Protein AF-A0A4D4L281-F1 (afdb_monomer)

Radius of gyration: 21.59 Å; Cα contacts (8 Å, |Δi|>4): 21; chains: 1; bounding box: 41×40×64 Å

Mean predicted aligned error: 13.04 Å

Sequence (121 aa):
MRQRRSLQAAFTGDGPAHGGLRTLWEGFAVGVANPKTIVFFAAVLPQFVDRERGHVVLQMLLLGLVFNAIAVVSDSVWGLAAATARTWFARSPRRLATVGGVGGLSMIGLGVTVAATGRAD

Foldseek 3Di:
DVVVVVVVCVVVVVDPCDPVVVVVVVVVVVCVPDVVNVVVLVVPLVVVADVVVPPSVVSSVVVVVVVVVVVVVVVVVVVVVVVVVVVVCVVDPVSVVVVVVVVVVVVVVVVVVCVVVVVPD

Solvent-accessible surface area (backbone atoms only — not comparable to full-atom values): 6966 Å² total; per-residue (Å²): 118,73,68,60,52,54,55,51,36,68,74,71,64,74,58,84,81,62,56,67,69,56,53,51,47,52,52,48,52,53,53,68,68,30,66,68,55,50,51,51,48,66,67,52,44,64,77,78,49,63,72,89,74,76,50,50,68,60,50,44,53,51,52,52,48,52,51,49,52,52,48,54,52,51,52,48,53,50,50,50,50,50,51,52,49,48,59,59,32,70,75,36,73,68,56,44,51,51,53,51,48,52,54,50,49,50,51,50,51,51,51,51,49,49,58,57,63,70,61,73,117

InterPro domains:
  IPR001123 Amino acid exporter protein, LeuE-type [PF01810] (23-116)
  IPR001123 Amino acid exporter protein, LeuE-type [PTHR30086] (18-119)

Organism: Streptomyces violaceusniger (NCBI:txid68280)

pLDDT: mean 76.18, std 11.91, range [41.94, 92.31]

Secondary structure (DSSP, 8-state):
-HHHHHHHHHHHT-S----HHHHHHHHHHHHHT-HHHHHHHHHHGGGG--GGGS-HHHHHHHHHHHHHHHHHHHHHHHHHHHHHHHHHHHT-HHHHHHHHHHHHHHHHHHHHHHHHHTT--

Structure (mmCIF, N/CA/C/O backbone):
data_AF-A0A4D4L281-F1
#
_entry.id   AF-A0A4D4L281-F1
#
loop_
_atom_site.group_PDB
_atom_site.id
_atom_site.type_symbol
_atom_site.label_atom_id
_atom_site.label_alt_id
_atom_site.label_comp_id
_atom_site.label_asym_id
_atom_site.label_entity_id
_atom_site.label_seq_id
_atom_site.pdbx_PDB_ins_code
_atom_site.Cartn_x
_atom_site.Cartn_y
_atom_site.Cartn_z
_atom_site.occupancy
_atom_site.B_iso_or_equiv
_atom_site.auth_seq_id
_atom_site.auth_comp_id
_atom_site.auth_asym_id
_atom_site.auth_atom_id
_atom_site.pdbx_PDB_model_num
ATOM 1 N N . MET A 1 1 ? -1.028 -17.362 -34.360 1.00 53.44 1 MET A N 1
ATOM 2 C CA . MET A 1 1 ? -1.020 -15.874 -34.309 1.00 53.44 1 MET A CA 1
ATOM 3 C C . MET A 1 1 ? -2.026 -15.257 -33.322 1.00 53.44 1 MET A C 1
ATOM 5 O O . MET A 1 1 ? -1.737 -14.191 -32.795 1.00 53.44 1 MET A O 1
ATOM 9 N N . ARG A 1 2 ? -3.158 -15.906 -32.998 1.00 58.41 2 ARG A N 1
ATOM 10 C CA . ARG A 1 2 ? -4.189 -15.389 -32.065 1.00 58.41 2 ARG A CA 1
ATOM 11 C C . ARG A 1 2 ? -3.700 -15.189 -30.613 1.00 58.41 2 ARG A C 1
ATOM 13 O O . ARG A 1 2 ? -4.086 -14.227 -29.965 1.00 58.41 2 ARG A O 1
ATOM 20 N N . GLN A 1 3 ? -2.769 -16.028 -30.159 1.00 57.03 3 GLN A N 1
ATOM 21 C CA . GLN A 1 3 ? -2.216 -16.013 -28.795 1.00 57.03 3 GLN A CA 1
ATOM 22 C C . GLN A 1 3 ? -1.186 -14.895 -28.538 1.00 57.03 3 GLN A C 1
ATOM 24 O O . GLN A 1 3 ? -0.989 -14.467 -27.406 1.00 57.03 3 GLN A O 1
ATOM 29 N N . ARG A 1 4 ? -0.551 -14.361 -29.594 1.00 57.47 4 ARG A N 1
ATOM 30 C CA . ARG A 1 4 ? 0.328 -13.183 -29.470 1.00 57.47 4 ARG A CA 1
ATOM 31 C C . ARG A 1 4 ? -0.474 -11.898 -29.251 1.00 57.47 4 ARG A C 1
ATOM 33 O O . ARG A 1 4 ? -0.045 -11.054 -28.476 1.00 57.47 4 ARG A O 1
ATOM 40 N N . ARG A 1 5 ? -1.664 -11.791 -29.861 1.00 56.25 5 ARG A N 1
ATOM 41 C CA . ARG A 1 5 ? -2.587 -10.669 -29.623 1.00 56.25 5 ARG A CA 1
ATOM 42 C C . ARG A 1 5 ? -3.198 -10.696 -28.225 1.00 56.25 5 ARG A C 1
ATOM 44 O O . ARG A 1 5 ? -3.347 -9.634 -27.646 1.00 56.25 5 ARG A O 1
ATOM 51 N N . SER A 1 6 ? -3.517 -11.869 -27.668 1.00 57.84 6 SER A N 1
ATOM 52 C CA . SER A 1 6 ? -4.059 -11.956 -26.301 1.00 57.84 6 SER A CA 1
ATOM 53 C C . SER A 1 6 ? -3.029 -11.568 -25.240 1.00 57.84 6 SER A C 1
ATOM 55 O O . SER A 1 6 ? -3.379 -10.910 -24.268 1.00 57.84 6 SER A O 1
ATOM 57 N N . LEU A 1 7 ? -1.753 -11.915 -25.451 1.00 57.59 7 LEU A N 1
ATOM 58 C CA . LEU A 1 7 ? -0.661 -11.441 -24.599 1.00 57.59 7 LEU A CA 1
ATOM 59 C C . LEU A 1 7 ? -0.451 -9.930 -24.756 1.00 57.59 7 LEU A C 1
ATOM 61 O O . LEU A 1 7 ? -0.370 -9.236 -23.754 1.00 57.59 7 LEU A O 1
ATOM 65 N N . GLN A 1 8 ? -0.440 -9.400 -25.985 1.00 58.88 8 GLN A N 1
ATOM 66 C CA . GLN A 1 8 ? -0.354 -7.950 -26.211 1.00 58.88 8 GLN A CA 1
ATOM 67 C C . GLN A 1 8 ? -1.530 -7.177 -25.591 1.00 58.88 8 GLN A C 1
ATOM 69 O O . GLN A 1 8 ? -1.288 -6.145 -24.981 1.00 58.88 8 GLN A O 1
ATOM 74 N N . ALA A 1 9 ? -2.760 -7.695 -25.665 1.00 57.09 9 ALA A N 1
ATOM 75 C CA . ALA A 1 9 ? -3.945 -7.084 -25.054 1.00 57.09 9 ALA A CA 1
ATOM 76 C C . ALA A 1 9 ? -3.868 -7.036 -23.515 1.00 57.09 9 ALA A C 1
ATOM 78 O O . ALA A 1 9 ? -4.285 -6.059 -22.899 1.00 57.09 9 ALA A O 1
ATOM 79 N N . ALA A 1 10 ? -3.275 -8.060 -22.890 1.00 58.22 10 ALA A N 1
ATOM 80 C CA . ALA A 1 10 ? -3.013 -8.062 -21.450 1.00 58.22 10 ALA A CA 1
ATOM 81 C C . ALA A 1 10 ? -1.972 -7.000 -21.040 1.00 58.22 10 ALA A C 1
ATOM 83 O O . ALA A 1 10 ? -2.045 -6.465 -19.938 1.00 58.22 10 ALA A O 1
ATOM 84 N N . PHE A 1 11 ? -1.031 -6.663 -21.931 1.00 56.72 11 PHE A N 1
ATOM 85 C CA . PHE A 1 11 ? -0.045 -5.598 -21.710 1.00 56.72 11 PHE A CA 1
ATOM 86 C C . PHE A 1 11 ? -0.571 -4.190 -22.032 1.00 56.72 11 PHE A C 1
ATOM 88 O O . PHE A 1 11 ? -0.046 -3.226 -21.478 1.00 56.72 11 PHE A O 1
ATOM 95 N N . THR A 1 12 ? -1.578 -4.047 -22.902 1.00 56.81 12 THR A N 1
ATOM 96 C CA . THR A 1 12 ? -2.170 -2.741 -23.258 1.00 56.81 12 THR A CA 1
ATOM 97 C C . THR A 1 12 ? -3.317 -2.309 -22.344 1.00 56.81 12 THR A C 1
ATOM 99 O O . THR A 1 12 ? -3.769 -1.176 -22.456 1.00 56.81 12 THR A O 1
ATOM 102 N N . GLY A 1 13 ? -3.752 -3.155 -21.403 1.00 56.06 13 GLY A N 1
ATOM 103 C CA . GLY A 1 13 ? -4.799 -2.808 -20.435 1.00 56.06 13 GLY A CA 1
ATOM 104 C C . GLY A 1 13 ? -6.228 -2.856 -20.991 1.00 56.06 13 GLY A C 1
ATOM 105 O O . GLY A 1 13 ? -7.151 -2.457 -20.289 1.00 56.06 13 GLY A O 1
ATOM 106 N N . ASP A 1 14 ? -6.433 -3.399 -22.197 1.00 48.50 14 ASP A N 1
ATOM 107 C CA . ASP A 1 14 ? -7.744 -3.545 -22.863 1.00 48.50 14 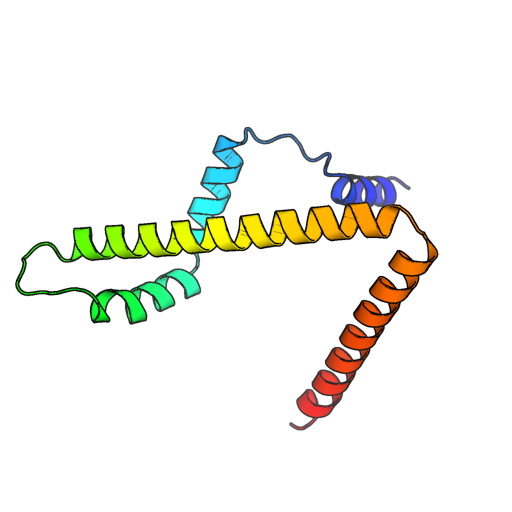ASP A CA 1
ATOM 108 C C . ASP A 1 14 ? -8.574 -4.730 -22.312 1.00 48.50 14 ASP A C 1
ATOM 110 O O . ASP A 1 14 ? -9.236 -5.470 -23.044 1.00 48.50 14 ASP A O 1
ATOM 114 N N . GLY A 1 15 ? -8.528 -4.960 -20.998 1.00 58.91 15 GLY A N 1
ATOM 115 C CA . GLY A 1 15 ? -9.474 -5.860 -20.338 1.00 58.91 15 GLY A CA 1
ATOM 116 C C . GLY A 1 15 ? -10.869 -5.224 -20.301 1.00 58.91 15 GLY A C 1
ATOM 117 O O . GLY A 1 15 ? -10.962 -3.996 -20.288 1.00 58.91 15 GLY A O 1
ATOM 118 N N . PRO A 1 16 ? -11.969 -6.005 -20.262 1.00 51.31 16 PRO A N 1
ATOM 119 C CA . PRO A 1 16 ? -13.300 -5.434 -20.077 1.00 51.31 16 PRO A CA 1
ATOM 120 C C . PRO A 1 16 ? -13.267 -4.510 -18.860 1.00 51.31 16 PRO A C 1
ATOM 122 O O . PRO A 1 16 ? -12.853 -4.932 -17.775 1.00 51.31 16 PRO A O 1
ATOM 125 N N . ALA A 1 17 ? -13.641 -3.245 -19.067 1.00 58.06 17 ALA A N 1
ATOM 126 C CA . ALA A 1 17 ? -13.698 -2.233 -18.026 1.00 58.06 17 ALA A CA 1
ATOM 127 C C . ALA A 1 17 ? -14.766 -2.655 -17.013 1.00 58.06 17 ALA A C 1
ATOM 129 O O . ALA A 1 17 ? -15.946 -2.329 -17.131 1.00 58.06 17 ALA A O 1
ATOM 130 N N . HIS A 1 18 ? -14.358 -3.457 -16.035 1.00 59.00 18 HIS A N 1
ATOM 131 C CA . HIS A 1 18 ? -15.151 -3.704 -14.851 1.00 59.00 18 HIS A CA 1
ATOM 132 C C . HIS A 1 18 ? -15.387 -2.330 -14.223 1.00 59.00 18 HIS A C 1
ATOM 134 O O . HIS A 1 18 ? -14.442 -1.555 -14.069 1.00 59.00 18 HIS A O 1
ATOM 140 N N . GLY A 1 19 ? -16.647 -1.983 -13.940 1.00 75.50 19 GLY A N 1
ATOM 141 C CA . GLY A 1 19 ? -16.959 -0.684 -13.343 1.00 75.50 19 GLY A CA 1
ATOM 142 C C . GLY A 1 19 ? -16.070 -0.469 -12.120 1.00 75.50 19 GLY A C 1
ATOM 143 O O . GLY A 1 19 ? -15.936 -1.391 -11.320 1.00 75.50 19 GLY A O 1
ATOM 144 N N . GLY A 1 20 ? -15.438 0.702 -11.986 1.00 78.56 20 GLY A N 1
ATOM 145 C CA . GLY A 1 20 ? -14.370 0.922 -10.995 1.00 78.56 20 GLY A CA 1
ATOM 146 C C . GLY A 1 20 ? -14.741 0.505 -9.565 1.00 78.56 20 GLY A C 1
ATOM 147 O O . GLY A 1 20 ? -13.901 -0.002 -8.832 1.00 78.56 20 GLY A O 1
ATOM 148 N N . LEU A 1 21 ? -16.025 0.601 -9.202 1.00 82.50 21 LEU A N 1
ATOM 149 C CA . LEU A 1 21 ? -16.582 0.089 -7.944 1.00 82.50 21 LEU A CA 1
ATOM 150 C C . LEU A 1 21 ? -16.417 -1.426 -7.752 1.00 82.50 21 LEU A C 1
ATOM 152 O O . LEU A 1 21 ? -16.121 -1.868 -6.646 1.00 82.50 21 LEU A O 1
ATOM 156 N N . ARG A 1 22 ? -16.598 -2.226 -8.805 1.00 83.38 22 ARG A N 1
ATOM 157 C CA . ARG A 1 22 ? -16.423 -3.682 -8.760 1.00 83.38 22 ARG A CA 1
ATOM 158 C C . ARG A 1 22 ? -14.958 -4.051 -8.556 1.00 83.38 22 ARG A C 1
ATOM 160 O O . ARG A 1 22 ? -14.672 -4.896 -7.720 1.00 83.38 22 ARG A O 1
ATOM 167 N N . THR A 1 23 ? -14.041 -3.387 -9.255 1.00 83.75 23 THR A N 1
ATOM 168 C CA . THR A 1 23 ? -12.598 -3.604 -9.073 1.00 83.75 23 THR A CA 1
ATOM 169 C C . TH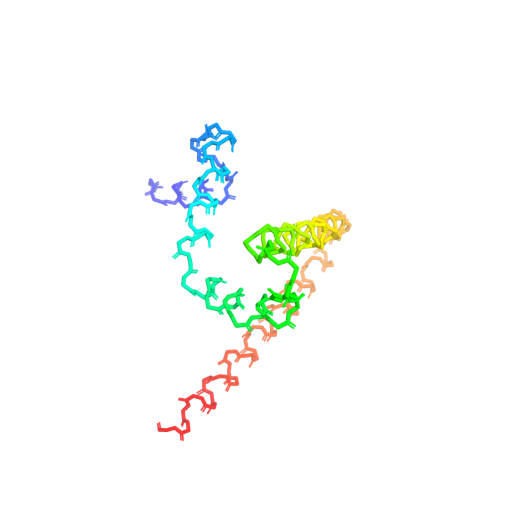R A 1 23 ? -12.140 -3.201 -7.670 1.00 83.75 23 THR A C 1
ATOM 171 O O . THR A 1 23 ? -11.357 -3.920 -7.054 1.00 83.75 23 THR A O 1
ATOM 174 N N . LEU A 1 24 ? -12.670 -2.099 -7.126 1.00 82.69 24 LEU A N 1
ATOM 175 C CA . LEU A 1 24 ? -12.424 -1.701 -5.737 1.00 82.69 24 LEU A CA 1
ATOM 176 C C . LEU A 1 24 ? -12.936 -2.750 -4.744 1.00 82.69 24 LEU A C 1
ATOM 178 O O . LEU A 1 24 ? -12.219 -3.101 -3.812 1.00 82.69 24 LEU A O 1
ATOM 182 N N . TRP A 1 25 ? -14.143 -3.280 -4.955 1.00 86.62 25 TRP A N 1
ATOM 183 C CA . TRP A 1 25 ? -14.708 -4.330 -4.106 1.00 86.62 25 TRP A CA 1
ATOM 184 C C . TRP A 1 25 ? -13.939 -5.645 -4.184 1.00 86.62 25 TRP A C 1
ATOM 186 O O . TRP A 1 25 ? -13.692 -6.256 -3.150 1.00 86.62 25 TRP A O 1
ATOM 196 N N . GLU A 1 26 ? -13.537 -6.074 -5.379 1.00 84.25 26 GLU A N 1
ATOM 197 C CA . GLU A 1 26 ? -12.711 -7.270 -5.563 1.00 84.25 26 GLU A CA 1
ATOM 198 C C . GLU A 1 26 ? -11.357 -7.100 -4.857 1.00 84.25 26 GLU A C 1
ATOM 200 O O . GLU A 1 26 ? -10.945 -7.978 -4.100 1.00 84.25 26 GLU A O 1
ATOM 205 N N . GLY A 1 27 ? -10.704 -5.941 -5.007 1.00 81.75 27 GLY A N 1
ATOM 206 C CA . GLY A 1 27 ? -9.464 -5.623 -4.296 1.00 81.75 27 GLY A CA 1
ATOM 207 C C . GLY A 1 27 ? -9.635 -5.583 -2.775 1.00 81.75 27 GLY A C 1
ATOM 208 O O . GLY A 1 27 ? -8.823 -6.155 -2.048 1.00 81.75 27 GLY A O 1
ATOM 209 N N . PHE A 1 28 ? -10.717 -4.972 -2.285 1.00 83.19 28 PHE A N 1
ATOM 210 C CA . PHE A 1 28 ? -11.050 -4.950 -0.862 1.00 83.19 28 PHE A CA 1
ATOM 211 C C . PHE A 1 28 ? -11.297 -6.360 -0.318 1.00 83.19 28 PHE A C 1
ATOM 213 O O . PHE A 1 28 ? -10.720 -6.733 0.701 1.00 83.19 28 PHE A O 1
ATOM 220 N N . ALA A 1 29 ? -12.098 -7.168 -1.016 1.00 84.06 29 ALA A N 1
ATOM 221 C CA . ALA A 1 29 ? -12.405 -8.537 -0.620 1.00 84.06 29 ALA A CA 1
ATOM 222 C C . ALA A 1 29 ? -11.143 -9.407 -0.572 1.00 84.06 29 ALA A C 1
ATOM 224 O O . ALA A 1 29 ? -10.933 -10.122 0.404 1.00 84.06 29 ALA A O 1
ATOM 225 N N . VAL A 1 30 ? -10.265 -9.303 -1.576 1.00 84.69 30 VAL A N 1
ATOM 226 C CA . VAL A 1 30 ? -8.976 -10.013 -1.597 1.00 84.69 30 VAL A CA 1
ATOM 227 C C . VAL A 1 30 ? -8.053 -9.525 -0.477 1.00 84.69 30 VAL A C 1
ATOM 229 O O . VAL A 1 30 ? -7.386 -10.335 0.163 1.00 84.69 30 VAL A O 1
ATOM 232 N N . GLY A 1 31 ? -8.025 -8.217 -0.209 1.00 80.88 31 GLY A N 1
ATOM 233 C CA . GLY A 1 31 ? -7.223 -7.624 0.859 1.00 80.88 31 GLY A CA 1
ATOM 234 C C . GLY A 1 31 ? -7.661 -8.071 2.255 1.00 80.88 31 GLY A C 1
ATOM 235 O O . GLY A 1 31 ? -6.816 -8.454 3.063 1.00 80.88 31 GLY A O 1
ATOM 236 N N . VAL A 1 32 ? -8.972 -8.079 2.518 1.00 78.88 32 VAL A N 1
ATOM 237 C CA . VAL A 1 32 ? -9.559 -8.565 3.778 1.00 78.88 32 VAL A CA 1
ATOM 238 C C . VAL A 1 32 ? -9.389 -10.074 3.919 1.00 78.88 32 VAL A C 1
ATOM 240 O O . VAL A 1 32 ? -9.078 -10.545 5.006 1.00 78.88 32 VAL A O 1
ATOM 243 N N . ALA A 1 33 ? -9.529 -10.835 2.832 1.00 82.94 33 ALA A N 1
ATOM 244 C CA . ALA A 1 33 ? -9.323 -12.281 2.836 1.00 82.94 33 ALA A CA 1
ATOM 245 C C . ALA A 1 33 ? -7.842 -12.690 2.927 1.00 82.94 33 ALA A C 1
ATOM 247 O O . ALA A 1 33 ? -7.546 -13.879 3.048 1.00 82.94 33 ALA A O 1
ATOM 248 N N . ASN A 1 34 ? -6.898 -11.745 2.864 1.00 84.00 34 ASN A N 1
ATOM 249 C CA . ASN A 1 34 ? -5.477 -12.053 2.920 1.00 84.00 34 ASN A CA 1
ATOM 250 C C . ASN A 1 34 ? -5.057 -12.402 4.363 1.00 84.00 34 ASN A C 1
ATOM 252 O O . ASN A 1 34 ? -4.998 -11.515 5.222 1.00 84.00 34 ASN A O 1
ATOM 256 N N . PRO A 1 35 ? -4.681 -13.664 4.647 1.00 81.88 35 PRO A N 1
ATOM 257 C CA . PRO A 1 35 ? -4.356 -14.095 6.003 1.00 81.88 35 PRO A CA 1
ATOM 258 C C . PRO A 1 35 ? -3.135 -13.365 6.570 1.00 81.88 35 PRO A C 1
ATOM 260 O O . PRO A 1 35 ? -3.063 -13.148 7.775 1.00 81.88 35 PRO A O 1
ATOM 263 N N . LYS A 1 36 ? -2.196 -12.916 5.726 1.00 82.38 36 LYS A N 1
ATOM 264 C CA . LYS A 1 36 ? -1.039 -12.130 6.176 1.00 82.38 36 LYS A CA 1
ATOM 265 C C . LYS A 1 36 ? -1.474 -10.774 6.720 1.00 82.38 36 LYS A C 1
ATOM 267 O O . LYS A 1 36 ? -0.998 -10.365 7.775 1.00 82.38 36 LYS A O 1
ATOM 272 N N . THR A 1 37 ? -2.385 -10.105 6.018 1.00 79.12 37 THR A N 1
ATOM 273 C CA . THR A 1 37 ? -2.946 -8.819 6.441 1.00 79.12 37 THR A CA 1
ATOM 274 C C . THR A 1 37 ? -3.674 -8.967 7.773 1.00 79.12 37 THR A C 1
ATOM 276 O O . THR A 1 37 ? -3.433 -8.187 8.693 1.00 79.12 37 THR A O 1
ATOM 279 N N . ILE A 1 38 ? -4.499 -10.012 7.907 1.00 82.75 38 ILE A N 1
ATOM 280 C CA . ILE A 1 38 ? -5.212 -10.318 9.153 1.00 82.75 38 ILE A CA 1
ATOM 281 C C . ILE A 1 38 ? -4.222 -10.544 10.299 1.00 82.75 38 ILE A C 1
ATOM 283 O O . ILE A 1 38 ? -4.354 -9.913 11.343 1.00 82.75 38 ILE A O 1
ATOM 287 N N . VAL A 1 39 ? -3.219 -11.407 10.109 1.00 85.88 39 VAL A N 1
ATOM 288 C CA . VAL A 1 39 ? -2.227 -11.730 11.147 1.00 85.88 39 VAL A CA 1
ATOM 289 C C . VAL A 1 39 ? -1.422 -10.495 11.552 1.00 85.88 39 VAL A C 1
ATOM 291 O O . VAL A 1 39 ? -1.209 -10.277 12.741 1.00 85.88 39 VAL A O 1
ATOM 294 N N . PHE A 1 40 ? -1.021 -9.655 10.594 1.00 85.00 40 PHE A N 1
ATOM 295 C CA . PHE A 1 40 ? -0.317 -8.406 10.879 1.00 85.00 40 PHE A CA 1
ATOM 296 C C . PHE A 1 40 ? -1.159 -7.471 11.753 1.00 85.00 40 PHE A C 1
ATOM 298 O O . PHE A 1 40 ? -0.712 -7.055 12.820 1.00 85.00 40 PHE A O 1
ATOM 305 N N . PHE A 1 41 ? -2.401 -7.185 11.355 1.00 82.62 41 PHE A N 1
ATOM 306 C CA . PHE A 1 41 ? -3.273 -6.316 12.145 1.00 82.62 41 PHE A CA 1
ATOM 307 C C . PHE A 1 41 ? -3.632 -6.926 13.501 1.00 82.62 41 PHE A C 1
ATOM 309 O O . PHE A 1 41 ? -3.629 -6.211 14.500 1.00 82.62 41 PHE A O 1
ATOM 316 N N . ALA A 1 42 ? -3.879 -8.235 13.569 1.00 80.88 42 ALA A N 1
ATOM 317 C CA . ALA A 1 42 ? -4.157 -8.933 14.821 1.00 80.88 42 ALA A CA 1
ATOM 318 C C . ALA A 1 42 ? -2.960 -8.917 15.785 1.00 80.88 42 ALA A C 1
ATOM 320 O O . ALA A 1 42 ? -3.164 -8.905 16.994 1.00 80.88 42 ALA A O 1
ATOM 321 N N . ALA A 1 43 ? -1.725 -8.891 15.282 1.00 83.88 43 ALA A N 1
ATOM 322 C CA . ALA A 1 43 ? -0.529 -8.799 16.116 1.00 83.88 43 ALA A CA 1
ATOM 323 C C . ALA A 1 43 ? -0.223 -7.359 16.562 1.00 83.88 43 ALA A C 1
ATOM 325 O O . ALA A 1 43 ? 0.225 -7.146 17.689 1.00 83.88 43 ALA A O 1
ATOM 326 N N . VAL A 1 44 ? -0.460 -6.378 15.686 1.00 80.94 44 VAL A N 1
ATOM 327 C CA . VAL A 1 44 ? -0.027 -4.985 15.871 1.00 80.94 44 VAL A CA 1
ATOM 328 C C . VAL A 1 44 ? -1.107 -4.132 16.541 1.00 80.94 44 VAL A C 1
ATOM 330 O O . VAL A 1 44 ? -0.814 -3.440 17.511 1.00 80.94 44 VAL A O 1
ATOM 333 N N . LEU A 1 45 ? -2.365 -4.192 16.086 1.00 80.00 45 LEU A N 1
ATOM 334 C CA . LEU A 1 45 ? -3.436 -3.311 16.580 1.00 80.00 45 LEU A CA 1
ATOM 335 C C . LEU A 1 45 ? -3.730 -3.452 18.081 1.00 80.00 45 LEU A C 1
ATOM 337 O O . LEU A 1 45 ? -3.874 -2.417 18.729 1.00 80.00 45 LEU A O 1
ATOM 341 N N . PRO A 1 46 ? -3.798 -4.660 18.683 1.00 75.62 46 PRO A N 1
ATOM 342 C CA . PRO A 1 46 ? -4.120 -4.783 20.105 1.00 75.62 46 PRO A CA 1
ATOM 343 C C . PRO A 1 46 ? -3.089 -4.137 21.033 1.00 75.62 46 PRO A C 1
ATOM 345 O O . PRO A 1 46 ? -3.413 -3.882 22.187 1.00 75.62 46 PRO A O 1
ATOM 348 N N . GLN A 1 47 ? -1.862 -3.898 20.555 1.00 78.56 47 GLN A N 1
ATOM 349 C CA . GLN A 1 47 ? -0.798 -3.265 21.339 1.00 78.56 47 GLN A CA 1
ATOM 350 C C . GLN A 1 47 ? -1.029 -1.758 21.523 1.00 78.56 47 GLN A C 1
ATOM 352 O O . GLN A 1 47 ? -0.520 -1.176 22.474 1.00 78.56 47 GLN A O 1
ATOM 357 N N . PHE A 1 48 ? -1.817 -1.136 20.641 1.00 77.94 48 PHE A N 1
ATOM 358 C CA . PHE A 1 48 ? -2.114 0.300 20.656 1.00 77.94 48 PHE A CA 1
ATOM 359 C C . PHE A 1 48 ? -3.519 0.624 21.181 1.00 77.94 48 PHE A C 1
ATOM 361 O O . PHE A 1 48 ? -3.938 1.779 21.138 1.00 77.94 48 PHE A O 1
ATOM 368 N N . VAL A 1 49 ? -4.265 -0.387 21.637 1.00 79.06 49 VAL A N 1
ATOM 369 C CA . VAL A 1 49 ? -5.658 -0.249 22.076 1.00 79.06 49 VAL A CA 1
ATOM 370 C C . VAL A 1 49 ? -5.744 -0.315 23.591 1.00 79.06 49 VAL A C 1
ATOM 372 O O . VAL A 1 49 ? -5.281 -1.268 24.218 1.00 79.06 49 VAL A O 1
ATOM 375 N N . ASP A 1 50 ? -6.402 0.683 24.169 1.00 77.06 50 ASP A N 1
ATOM 376 C CA . ASP A 1 50 ? -6.648 0.757 25.603 1.00 77.06 50 ASP A CA 1
ATOM 377 C C . ASP A 1 50 ? -7.945 0.011 25.948 1.00 77.06 50 ASP A C 1
ATOM 379 O O . ASP A 1 50 ? -9.052 0.427 25.578 1.00 77.06 50 ASP A O 1
ATOM 383 N N . ARG A 1 51 ? -7.801 -1.132 26.630 1.00 74.00 51 ARG A N 1
ATOM 384 C CA . ARG A 1 51 ? -8.918 -2.025 26.973 1.00 74.00 51 ARG A CA 1
ATOM 385 C C . ARG A 1 51 ? -9.833 -1.444 28.052 1.00 74.00 51 ARG A C 1
ATOM 387 O O . ARG A 1 51 ? -11.000 -1.824 28.094 1.00 74.00 51 ARG A O 1
ATOM 394 N N . GLU A 1 52 ? -9.357 -0.503 28.869 1.00 74.06 52 GLU A N 1
ATOM 395 C CA . GLU A 1 52 ? -10.134 0.055 29.986 1.00 74.06 52 GLU A CA 1
ATOM 396 C C . GLU A 1 52 ? -11.200 1.067 29.530 1.00 74.06 52 GLU A C 1
ATOM 398 O O . GLU A 1 52 ? -12.177 1.313 30.234 1.00 74.06 52 GLU A O 1
ATOM 403 N N . ARG A 1 53 ? -11.087 1.605 28.306 1.00 71.12 53 ARG A N 1
ATOM 404 C CA . ARG A 1 53 ? -12.030 2.589 27.732 1.00 71.12 53 ARG A CA 1
ATOM 405 C C . ARG A 1 53 ? -13.246 1.979 27.008 1.00 71.12 53 ARG A C 1
ATOM 407 O O . ARG A 1 53 ? -14.003 2.697 26.349 1.00 71.12 53 ARG A O 1
ATOM 414 N N . GLY A 1 54 ? -13.435 0.659 27.082 1.00 70.38 54 GLY A N 1
ATOM 415 C CA . GLY A 1 54 ? -14.646 -0.059 26.644 1.00 70.38 54 GLY A CA 1
ATOM 416 C C . GLY A 1 54 ? -14.877 -0.206 25.128 1.00 70.38 54 GLY A C 1
ATOM 417 O O . GLY A 1 54 ? -15.621 -1.090 24.717 1.00 70.38 54 GLY A O 1
ATOM 418 N N . HIS A 1 55 ? -14.216 0.582 24.271 1.00 79.94 55 HIS A N 1
ATOM 419 C CA . HIS A 1 55 ? -14.479 0.621 22.818 1.00 79.94 55 HIS A CA 1
ATOM 420 C C . HIS A 1 55 ? -13.316 0.079 21.965 1.00 79.94 55 HIS A C 1
ATOM 422 O O . HIS A 1 55 ? -12.853 0.729 21.026 1.00 79.94 55 HIS A O 1
ATOM 428 N N . VAL A 1 56 ? -12.848 -1.132 22.277 1.00 81.38 56 VAL A N 1
ATOM 429 C CA . VAL A 1 56 ? -11.693 -1.797 21.633 1.00 81.38 56 VAL A CA 1
ATOM 430 C C . VAL A 1 56 ? -11.868 -1.938 20.114 1.00 81.38 56 VAL A C 1
ATOM 432 O O . VAL A 1 56 ? -10.969 -1.587 19.354 1.00 81.38 56 VAL A O 1
ATOM 435 N N . VAL A 1 57 ? -13.041 -2.395 19.656 1.00 82.75 57 VAL A N 1
ATOM 436 C CA . VAL A 1 57 ? -13.319 -2.615 18.221 1.00 82.75 57 VAL A CA 1
ATOM 437 C C . VAL A 1 57 ? -13.266 -1.306 17.431 1.00 82.75 57 VAL A C 1
ATOM 439 O O . VAL A 1 57 ? -12.686 -1.263 16.349 1.00 82.75 57 VAL A O 1
ATOM 442 N N . LEU A 1 58 ? -13.822 -0.220 17.979 1.00 84.81 58 LEU A N 1
ATOM 443 C CA . LEU A 1 58 ? -13.812 1.081 17.313 1.00 84.81 58 LEU A CA 1
ATOM 444 C C . LEU A 1 58 ? -12.386 1.633 17.196 1.00 84.81 58 LEU A C 1
ATOM 446 O O . LEU A 1 58 ? -12.023 2.126 16.133 1.00 84.81 58 LEU A O 1
ATOM 450 N N . GLN A 1 59 ? -11.566 1.500 18.245 1.00 82.06 59 GLN A N 1
ATOM 451 C CA . GLN A 1 59 ? -10.156 1.905 18.206 1.00 82.06 59 GLN A CA 1
ATOM 452 C C . GLN A 1 59 ? -9.364 1.100 17.166 1.00 82.06 59 GLN A C 1
ATOM 454 O O . GLN A 1 59 ? -8.598 1.681 16.401 1.00 82.06 59 GLN A O 1
ATOM 459 N N . MET A 1 60 ? -9.594 -0.215 17.077 1.00 83.31 60 MET A N 1
ATOM 460 C CA . MET A 1 60 ? -8.976 -1.071 16.056 1.00 83.31 60 MET A CA 1
ATOM 461 C C . MET A 1 60 ? -9.361 -0.649 14.634 1.00 83.31 60 MET A C 1
ATOM 463 O O . MET A 1 60 ? -8.488 -0.552 13.773 1.00 83.31 60 MET A O 1
ATOM 467 N N . LEU A 1 61 ? -10.645 -0.363 14.386 1.00 84.88 61 LEU A N 1
ATOM 468 C CA . LEU A 1 61 ? -11.119 0.120 13.085 1.00 84.88 61 LEU A CA 1
ATOM 469 C C . LEU A 1 61 ? -10.498 1.474 12.719 1.00 84.88 61 LEU A C 1
ATOM 471 O O . LEU A 1 61 ? -10.063 1.657 11.584 1.00 84.88 61 LEU A O 1
ATOM 475 N N . LEU A 1 62 ? -10.414 2.401 13.677 1.00 87.69 62 LEU A N 1
ATOM 476 C CA . LEU A 1 62 ? -9.806 3.720 13.482 1.00 87.69 62 LEU A CA 1
ATOM 477 C C . LEU A 1 62 ? -8.314 3.609 13.147 1.00 87.69 62 LEU A C 1
ATOM 479 O O . LEU A 1 62 ? -7.860 4.196 12.167 1.00 87.69 62 LEU A O 1
ATOM 483 N N . LEU A 1 63 ? -7.565 2.812 13.911 1.00 86.31 63 LEU A N 1
ATOM 484 C CA . LEU A 1 63 ? -6.144 2.558 13.668 1.00 86.31 63 LEU A CA 1
ATOM 485 C C . LEU A 1 63 ? -5.907 1.883 12.310 1.00 86.31 63 LEU A C 1
ATOM 487 O O . LEU A 1 63 ? -5.020 2.297 11.565 1.00 86.31 63 LEU A O 1
ATOM 491 N N . GLY A 1 64 ? -6.724 0.886 11.955 1.00 85.44 64 GLY A N 1
ATOM 492 C CA . GLY A 1 64 ? -6.666 0.235 10.646 1.00 85.44 64 GLY A CA 1
ATOM 493 C C . GLY A 1 64 ? -6.953 1.202 9.492 1.00 85.44 64 GLY A C 1
ATOM 494 O O . GLY A 1 64 ? -6.256 1.173 8.477 1.00 85.44 64 GLY A O 1
ATOM 495 N N . LEU A 1 65 ? -7.929 2.101 9.657 1.00 87.25 65 LEU A N 1
ATOM 496 C CA . LEU A 1 65 ? -8.261 3.121 8.661 1.00 87.25 65 LEU A CA 1
ATOM 497 C C . LEU A 1 65 ? -7.130 4.140 8.485 1.00 87.25 65 LEU A C 1
ATOM 499 O O . LEU A 1 65 ? -6.781 4.462 7.352 1.00 87.25 65 LEU A O 1
ATOM 503 N N . VAL A 1 66 ? -6.532 4.614 9.582 1.00 89.25 66 VAL A N 1
ATOM 504 C CA . VAL A 1 66 ? -5.378 5.527 9.542 1.00 89.25 66 VAL A CA 1
ATOM 505 C C . VAL A 1 66 ? -4.196 4.868 8.836 1.00 89.25 66 VAL A C 1
ATOM 507 O O . VAL A 1 66 ? -3.600 5.474 7.948 1.00 89.25 66 VAL A O 1
ATOM 510 N N . PHE A 1 67 ? -3.887 3.614 9.174 1.00 86.44 67 PHE A N 1
ATOM 511 C CA . PHE A 1 67 ? -2.832 2.859 8.502 1.00 86.44 67 PHE A CA 1
ATOM 512 C C . PHE A 1 67 ? -3.093 2.740 6.994 1.00 86.44 67 PHE A C 1
ATOM 514 O O . PHE A 1 67 ? -2.202 3.011 6.192 1.00 86.44 67 PHE A O 1
ATOM 521 N N . ASN A 1 68 ? -4.320 2.388 6.601 1.00 85.44 68 ASN A N 1
ATOM 522 C CA . ASN A 1 68 ? -4.699 2.281 5.193 1.00 85.44 68 ASN A CA 1
ATOM 523 C C . ASN A 1 68 ? -4.587 3.635 4.471 1.00 85.44 68 ASN A C 1
ATOM 525 O O . ASN A 1 68 ? -4.024 3.710 3.384 1.00 85.44 68 ASN A O 1
ATOM 529 N N . ALA A 1 69 ? -5.033 4.727 5.095 1.00 88.94 69 ALA A N 1
ATOM 530 C CA . ALA A 1 69 ? -4.892 6.066 4.528 1.00 88.94 69 ALA A CA 1
ATOM 531 C C . ALA A 1 69 ? -3.418 6.433 4.284 1.00 88.94 69 ALA A C 1
ATOM 533 O O . ALA A 1 69 ? -3.077 6.919 3.206 1.00 88.94 69 ALA A O 1
ATOM 534 N N . ILE A 1 70 ? -2.531 6.149 5.244 1.00 90.56 70 ILE A N 1
ATOM 535 C CA . ILE A 1 70 ? -1.084 6.364 5.089 1.00 90.56 70 ILE A CA 1
ATOM 536 C C . ILE A 1 70 ? -0.524 5.500 3.955 1.00 90.56 70 ILE A C 1
ATOM 538 O O . ILE A 1 70 ? 0.261 6.003 3.150 1.00 90.56 70 ILE A O 1
ATOM 542 N N . ALA A 1 71 ? -0.933 4.231 3.863 1.00 86.62 71 ALA A N 1
ATOM 543 C CA . ALA A 1 71 ? -0.512 3.332 2.792 1.00 86.62 71 ALA A CA 1
ATOM 544 C C . ALA A 1 71 ? -0.930 3.870 1.415 1.00 86.62 71 ALA A C 1
ATOM 546 O O . ALA A 1 71 ? -0.082 4.042 0.547 1.00 86.62 71 ALA A O 1
ATOM 547 N N . VAL A 1 72 ? -2.200 4.253 1.247 1.00 88.00 72 VAL A N 1
ATOM 548 C CA . VAL A 1 72 ? -2.721 4.819 -0.007 1.00 88.00 72 VAL A CA 1
ATOM 549 C C . VAL A 1 72 ? -1.995 6.106 -0.387 1.00 88.00 72 VAL A C 1
ATOM 551 O O . VAL A 1 72 ? -1.641 6.285 -1.552 1.00 88.00 72 VAL A O 1
ATOM 554 N N . VAL A 1 73 ? -1.749 7.006 0.570 1.00 92.31 73 VAL A N 1
ATOM 555 C CA . VAL A 1 73 ? -0.997 8.244 0.317 1.00 92.31 73 VAL A CA 1
ATOM 556 C C . VAL A 1 73 ? 0.434 7.926 -0.105 1.00 92.31 73 VAL A C 1
ATOM 558 O O . VAL A 1 73 ? 0.906 8.474 -1.098 1.00 92.31 73 VAL A O 1
ATOM 561 N N . SER A 1 74 ? 1.107 7.020 0.601 1.00 90.50 74 SER A N 1
ATOM 562 C CA . SER A 1 74 ? 2.484 6.622 0.294 1.00 90.50 74 SER A CA 1
ATOM 563 C C . SER A 1 74 ? 2.583 5.995 -1.096 1.00 90.50 74 SER A C 1
ATOM 565 O O . SER A 1 74 ? 3.406 6.424 -1.905 1.00 90.50 74 SER A O 1
ATOM 567 N N . ASP A 1 75 ? 1.690 5.058 -1.412 1.00 86.25 75 ASP A N 1
ATOM 568 C CA . ASP A 1 75 ? 1.622 4.395 -2.714 1.00 86.25 75 ASP A CA 1
ATOM 569 C C . ASP A 1 75 ? 1.281 5.380 -3.831 1.00 86.25 75 ASP A C 1
ATOM 571 O O . ASP A 1 75 ? 1.853 5.308 -4.917 1.00 86.25 75 ASP A O 1
ATOM 575 N N . SER A 1 76 ? 0.399 6.348 -3.570 1.00 87.56 76 SER A N 1
ATOM 576 C CA . SER A 1 76 ? 0.064 7.401 -4.534 1.00 87.56 76 SER A CA 1
ATOM 577 C C . SER A 1 76 ? 1.256 8.314 -4.798 1.00 87.56 76 SER A C 1
ATOM 579 O O . SER A 1 76 ? 1.557 8.607 -5.954 1.00 87.56 76 SER A O 1
ATOM 581 N N . VAL A 1 77 ? 1.977 8.734 -3.754 1.00 92.12 77 VAL A N 1
ATOM 582 C CA . VAL A 1 77 ? 3.202 9.535 -3.892 1.00 92.12 77 VAL A CA 1
ATOM 583 C C . VAL A 1 77 ? 4.244 8.762 -4.694 1.00 92.12 77 VAL A C 1
ATOM 585 O O . VAL A 1 77 ? 4.833 9.319 -5.621 1.00 92.12 77 VAL A O 1
ATOM 588 N N . TRP A 1 78 ? 4.432 7.473 -4.408 1.00 85.38 78 TRP A N 1
ATOM 589 C CA . TRP A 1 78 ? 5.367 6.627 -5.148 1.00 85.38 78 TRP A CA 1
ATOM 590 C C . TRP A 1 78 ? 4.931 6.392 -6.593 1.00 85.38 78 TRP A C 1
ATOM 592 O O . TRP A 1 78 ? 5.752 6.478 -7.504 1.00 85.38 78 TRP A O 1
ATOM 602 N N . GLY A 1 79 ? 3.640 6.170 -6.828 1.00 84.94 79 GLY A N 1
ATOM 603 C CA . GLY A 1 79 ? 3.059 6.015 -8.156 1.00 84.94 79 GLY A CA 1
ATOM 604 C C . GLY A 1 79 ? 3.218 7.277 -9.002 1.00 84.94 79 GLY A C 1
ATOM 605 O O . GLY A 1 79 ? 3.658 7.201 -10.149 1.00 84.94 79 GLY A O 1
ATOM 606 N N . LEU A 1 80 ? 2.945 8.450 -8.426 1.00 81.88 80 LEU A N 1
ATOM 607 C CA . LEU A 1 80 ? 3.135 9.744 -9.084 1.00 81.88 80 LEU A CA 1
ATOM 608 C C . LEU A 1 80 ? 4.617 10.053 -9.320 1.00 81.88 80 LEU A C 1
ATOM 610 O O . LEU A 1 80 ? 4.980 10.511 -10.406 1.00 81.88 80 LEU A O 1
ATOM 614 N N . ALA A 1 81 ? 5.490 9.762 -8.354 1.00 83.31 81 ALA A N 1
ATOM 615 C CA . ALA A 1 81 ? 6.934 9.904 -8.513 1.00 83.31 81 ALA A CA 1
ATOM 616 C C . ALA A 1 81 ? 7.458 8.992 -9.633 1.00 83.31 81 ALA A C 1
ATOM 618 O O . ALA A 1 81 ? 8.190 9.450 -10.510 1.00 83.31 81 ALA A O 1
ATOM 619 N N . ALA A 1 82 ? 7.020 7.731 -9.676 1.00 79.38 82 ALA A N 1
ATOM 620 C CA . ALA A 1 82 ? 7.370 6.779 -10.724 1.00 79.38 82 ALA A CA 1
ATOM 621 C C . ALA A 1 82 ? 6.815 7.194 -12.096 1.00 79.38 82 ALA A C 1
ATOM 623 O O . ALA A 1 82 ? 7.513 7.064 -13.103 1.00 79.38 82 ALA A O 1
ATOM 624 N N . ALA A 1 83 ? 5.595 7.734 -12.159 1.00 76.19 83 ALA A N 1
ATOM 625 C CA . ALA A 1 83 ? 5.008 8.267 -13.388 1.00 76.19 83 ALA A CA 1
ATOM 626 C C . ALA A 1 83 ? 5.775 9.498 -13.896 1.00 76.19 83 ALA A C 1
ATOM 628 O O . ALA A 1 83 ? 6.072 9.606 -15.087 1.00 76.19 83 ALA A O 1
ATOM 629 N N . THR A 1 84 ? 6.170 10.395 -12.995 1.00 77.19 84 THR A N 1
ATOM 630 C CA . THR A 1 84 ? 6.972 11.584 -13.315 1.00 77.19 84 THR A CA 1
ATOM 631 C C . THR A 1 84 ? 8.378 11.194 -13.7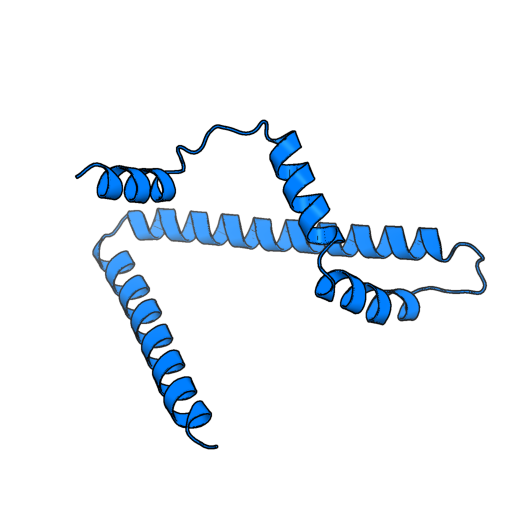69 1.00 77.19 84 THR A C 1
ATOM 633 O O . THR A 1 84 ? 8.870 11.680 -14.786 1.00 77.19 84 THR A O 1
ATOM 636 N N . ALA A 1 85 ? 9.009 10.242 -13.082 1.00 76.69 85 ALA A N 1
ATOM 637 C CA . ALA A 1 85 ? 10.286 9.681 -13.498 1.00 76.69 85 ALA A CA 1
ATOM 638 C C . ALA A 1 85 ? 10.165 9.029 -14.883 1.00 76.69 85 ALA A C 1
ATOM 640 O O . ALA A 1 85 ? 10.978 9.299 -15.763 1.00 76.69 85 ALA A O 1
ATOM 641 N N . ARG A 1 86 ? 9.114 8.235 -15.126 1.00 69.50 86 ARG A N 1
ATOM 642 C CA . ARG A 1 86 ? 8.852 7.595 -16.423 1.00 69.50 86 ARG A CA 1
ATOM 643 C C . ARG A 1 86 ? 8.657 8.614 -17.542 1.00 69.50 86 ARG A C 1
ATOM 645 O O . ARG A 1 86 ? 9.249 8.437 -18.602 1.00 69.50 86 ARG A O 1
ATOM 652 N N . THR A 1 87 ? 7.877 9.675 -17.333 1.00 69.56 87 THR A N 1
ATOM 653 C CA . THR A 1 87 ? 7.685 10.726 -18.352 1.00 69.56 87 THR A CA 1
ATOM 654 C C . THR A 1 87 ? 8.978 11.494 -18.626 1.00 69.56 87 THR A C 1
ATOM 656 O O . THR A 1 87 ? 9.261 11.839 -19.773 1.00 69.56 87 THR A O 1
ATOM 659 N N . TRP A 1 88 ? 9.817 11.696 -17.610 1.00 67.38 88 TRP A N 1
ATOM 660 C CA . TRP A 1 88 ? 11.142 12.291 -17.767 1.00 67.38 88 TRP A CA 1
ATOM 661 C C . TRP A 1 88 ? 12.136 11.368 -18.489 1.00 67.38 88 TRP A C 1
ATOM 663 O O . TRP A 1 88 ? 12.879 11.826 -19.359 1.00 67.38 88 TRP A O 1
ATOM 673 N N . PHE A 1 89 ? 12.124 10.063 -18.199 1.00 66.25 8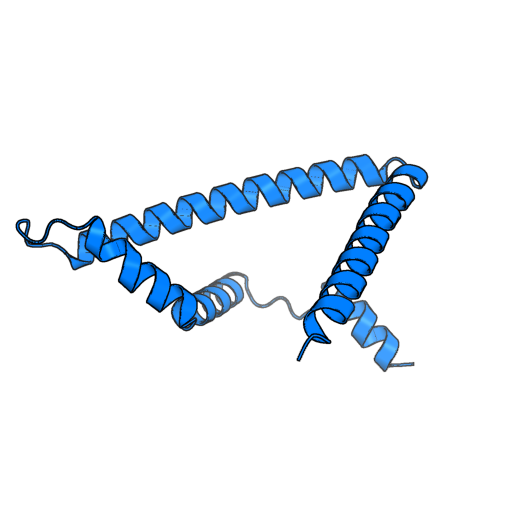9 PHE A N 1
ATOM 674 C CA . PHE A 1 89 ? 12.936 9.068 -18.906 1.00 66.25 89 PHE A CA 1
ATOM 675 C C . PHE A 1 89 ? 12.480 8.871 -20.355 1.00 66.25 89 PHE A C 1
ATOM 677 O O . PHE A 1 89 ? 13.321 8.711 -21.238 1.00 66.25 89 PHE A O 1
ATOM 684 N N . ALA A 1 90 ? 11.175 8.957 -20.626 1.00 64.25 90 ALA A N 1
ATOM 685 C CA . ALA A 1 90 ? 10.611 8.847 -21.970 1.00 64.25 90 ALA A CA 1
ATOM 686 C C . ALA A 1 90 ? 11.076 9.967 -22.921 1.00 64.25 90 ALA A C 1
ATOM 688 O O . ALA A 1 90 ? 11.032 9.786 -24.134 1.00 64.25 90 ALA A O 1
ATOM 689 N N . ARG A 1 91 ? 11.591 11.094 -22.402 1.00 64.94 91 ARG A N 1
ATOM 690 C CA . ARG A 1 91 ? 12.190 12.159 -23.229 1.00 64.94 91 ARG A CA 1
ATOM 691 C C . ARG A 1 91 ? 13.549 11.789 -23.832 1.00 64.94 91 ARG A C 1
ATOM 693 O O . ARG A 1 91 ? 14.023 12.510 -24.703 1.00 64.94 91 ARG A O 1
ATOM 700 N N . SER A 1 92 ? 14.211 10.714 -23.387 1.00 60.88 92 SER A N 1
ATOM 701 C CA . SER A 1 92 ? 15.509 10.306 -23.941 1.00 60.88 92 SER A CA 1
ATOM 702 C C . SER A 1 92 ? 15.682 8.776 -23.969 1.00 60.88 92 SER A C 1
ATOM 704 O O . SER A 1 92 ? 15.887 8.164 -22.916 1.00 60.88 92 SER A O 1
ATOM 706 N N . PRO A 1 93 ? 15.698 8.146 -25.163 1.00 63.69 93 PRO A N 1
ATOM 707 C CA . PRO A 1 93 ? 15.806 6.691 -25.331 1.00 63.69 93 PRO A CA 1
ATOM 708 C C . PRO A 1 93 ? 17.029 6.062 -24.648 1.00 63.69 93 PRO A C 1
ATOM 710 O O . PRO A 1 93 ? 16.957 4.947 -24.136 1.00 63.69 93 PRO A O 1
ATOM 713 N N . ARG A 1 94 ? 18.153 6.791 -24.586 1.00 65.19 94 ARG A N 1
ATOM 714 C CA . ARG A 1 94 ? 19.392 6.312 -23.952 1.00 65.19 94 ARG A CA 1
ATOM 715 C C . ARG A 1 94 ? 19.252 6.140 -22.438 1.00 65.19 94 ARG A C 1
ATOM 717 O O . ARG A 1 94 ? 19.785 5.184 -21.893 1.00 65.19 94 ARG A O 1
ATOM 724 N N . ARG A 1 95 ? 18.508 7.018 -21.760 1.00 65.06 95 ARG A N 1
ATOM 725 C CA . ARG A 1 95 ? 18.363 6.988 -20.291 1.00 65.06 95 ARG A CA 1
ATOM 726 C C . ARG A 1 95 ? 17.453 5.852 -19.843 1.00 65.06 95 ARG A C 1
ATOM 728 O O . ARG A 1 95 ? 17.732 5.197 -18.845 1.00 65.06 95 ARG A O 1
ATOM 735 N N . LEU A 1 96 ? 16.406 5.589 -20.624 1.00 65.31 96 LEU A N 1
ATOM 736 C CA . LEU A 1 96 ? 15.514 4.454 -20.415 1.00 65.31 96 LEU A CA 1
ATOM 737 C C . LEU A 1 96 ? 16.266 3.118 -20.568 1.00 65.31 96 LEU A C 1
ATOM 739 O O . LEU A 1 96 ? 16.081 2.217 -19.754 1.00 65.31 96 LEU A O 1
ATOM 743 N N . ALA A 1 97 ? 17.170 3.024 -21.552 1.00 68.19 97 ALA A N 1
ATOM 744 C CA . ALA A 1 97 ? 18.016 1.848 -21.756 1.00 68.19 97 ALA A CA 1
ATOM 745 C C . ALA A 1 97 ? 19.009 1.620 -20.602 1.00 68.19 97 ALA A C 1
ATOM 747 O O . ALA A 1 97 ? 19.188 0.485 -20.170 1.00 68.19 97 ALA A O 1
ATOM 748 N N . THR A 1 98 ? 19.616 2.679 -20.052 1.00 69.94 98 THR A N 1
ATOM 749 C CA . THR A 1 98 ? 20.540 2.557 -18.911 1.00 69.94 98 THR A CA 1
ATOM 750 C C . THR A 1 98 ? 19.823 2.117 -17.636 1.00 69.94 98 THR A C 1
ATOM 752 O O . THR A 1 98 ? 20.290 1.203 -16.965 1.00 69.94 98 THR A O 1
ATOM 755 N N . VAL A 1 99 ? 18.669 2.709 -17.311 1.00 71.00 99 VAL A N 1
ATOM 756 C CA . VAL A 1 99 ? 17.897 2.332 -16.111 1.00 71.00 99 VAL A CA 1
ATOM 757 C C . VAL A 1 99 ? 17.329 0.919 -16.236 1.00 71.00 99 VAL A C 1
ATOM 759 O O . VAL A 1 99 ? 17.421 0.141 -15.289 1.00 71.00 99 VAL A O 1
ATOM 762 N N . GLY A 1 100 ? 16.808 0.555 -17.412 1.00 71.44 100 GLY A N 1
ATOM 763 C CA . GLY A 1 100 ? 16.377 -0.815 -17.694 1.00 71.44 100 GLY A CA 1
ATOM 764 C C . GLY A 1 100 ? 17.527 -1.821 -17.598 1.00 71.44 100 GLY A C 1
ATOM 765 O O . GLY A 1 100 ? 17.359 -2.885 -17.010 1.00 71.44 100 GLY A O 1
ATOM 766 N N . GLY A 1 101 ? 18.713 -1.464 -18.102 1.00 76.75 101 GLY A N 1
ATOM 767 C CA . GLY A 1 101 ? 19.921 -2.283 -18.001 1.00 76.75 101 GLY A CA 1
ATOM 768 C C . GLY A 1 101 ? 20.387 -2.488 -16.559 1.00 76.75 101 GLY A C 1
ATOM 769 O O . GLY A 1 101 ? 20.672 -3.616 -16.171 1.00 76.75 101 GLY A O 1
ATOM 770 N N . VAL A 1 102 ? 20.399 -1.431 -15.739 1.00 81.44 102 VAL A N 1
ATOM 771 C CA . VAL A 1 102 ? 20.745 -1.524 -14.309 1.00 81.44 102 VAL A CA 1
ATOM 772 C C . VAL A 1 102 ? 19.719 -2.364 -13.548 1.00 81.44 102 VAL A C 1
ATOM 774 O O . VAL A 1 102 ? 20.108 -3.224 -12.760 1.00 81.44 102 VAL A O 1
ATOM 777 N N . GLY A 1 103 ? 18.421 -2.171 -13.808 1.00 80.69 103 GLY A N 1
ATOM 778 C CA . GLY A 1 103 ? 17.347 -2.976 -13.215 1.00 80.69 103 GLY A CA 1
ATOM 779 C C . GLY A 1 103 ? 17.442 -4.459 -13.592 1.00 80.69 103 GLY A C 1
ATOM 780 O O . GLY A 1 103 ? 17.344 -5.334 -12.735 1.00 80.69 103 GLY A O 1
ATOM 781 N N . GLY A 1 104 ? 17.713 -4.754 -14.865 1.00 81.31 104 GLY A N 1
ATOM 782 C CA . GLY A 1 104 ? 17.937 -6.120 -15.336 1.00 81.31 104 GLY A CA 1
ATOM 783 C C . GLY A 1 104 ? 19.176 -6.759 -14.710 1.00 81.31 104 GLY A C 1
ATOM 784 O O . GLY A 1 104 ? 19.108 -7.886 -14.229 1.00 81.31 104 GLY A O 1
ATOM 785 N N . LEU A 1 105 ? 20.294 -6.029 -14.649 1.00 86.62 105 LEU A N 1
ATOM 786 C CA . LEU A 1 105 ? 21.535 -6.523 -14.053 1.00 86.62 105 LEU A CA 1
ATOM 787 C C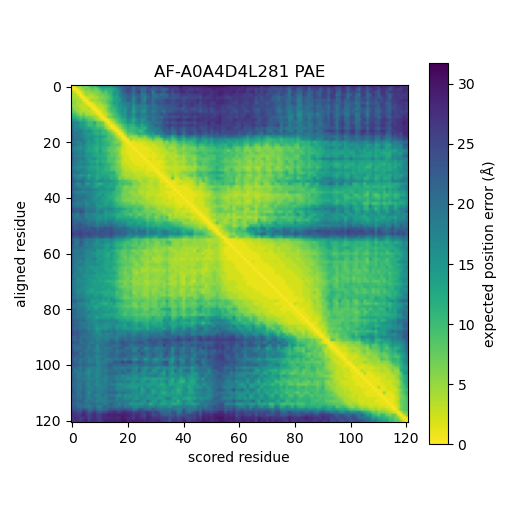 . LEU A 1 105 ? 21.380 -6.795 -12.554 1.00 86.62 105 LEU A C 1
ATOM 789 O O . LEU A 1 105 ? 21.886 -7.796 -12.057 1.00 86.62 105 LEU A O 1
ATOM 793 N N . SER A 1 106 ? 20.645 -5.942 -11.841 1.00 86.88 106 SER A N 1
ATOM 794 C CA . SER A 1 106 ? 20.344 -6.160 -10.424 1.00 86.88 106 SER A CA 1
ATOM 795 C C . SER A 1 106 ? 19.416 -7.360 -10.210 1.0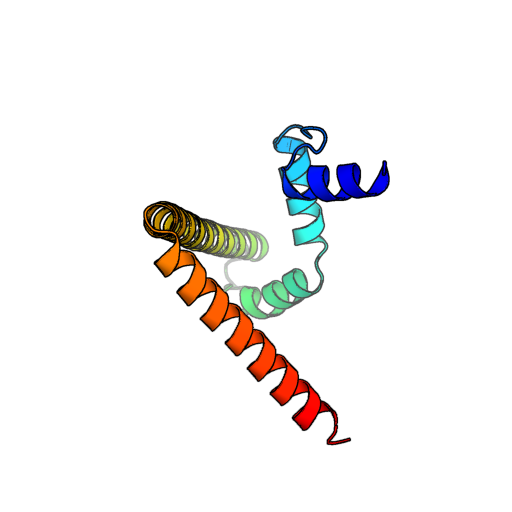0 86.88 106 SER A C 1
ATOM 797 O O . SER A 1 106 ? 19.682 -8.147 -9.306 1.00 86.88 106 SER A O 1
ATOM 799 N N .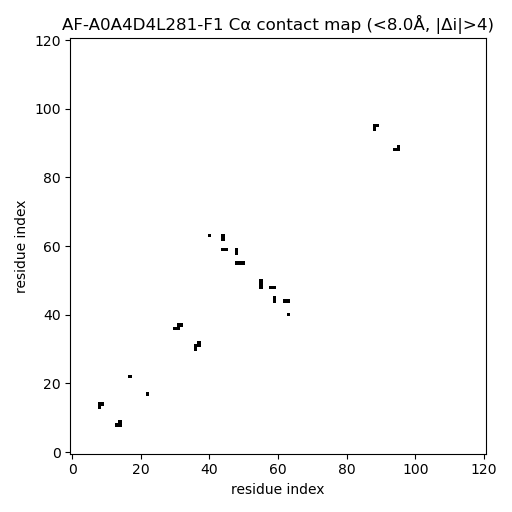 MET A 1 107 ? 18.412 -7.595 -11.067 1.00 85.69 107 MET A N 1
ATOM 800 C CA . MET A 1 107 ? 17.617 -8.835 -11.006 1.00 85.69 107 MET A CA 1
ATOM 801 C C . MET A 1 107 ? 18.450 -10.086 -11.301 1.00 85.69 107 MET A C 1
ATOM 803 O O . MET A 1 107 ? 18.277 -11.094 -10.621 1.00 85.69 107 MET A O 1
ATOM 807 N N . ILE A 1 108 ? 19.368 -10.027 -12.271 1.00 88.81 108 ILE A N 1
ATOM 808 C CA . ILE A 1 108 ? 20.297 -11.131 -12.552 1.00 88.81 108 ILE A CA 1
ATOM 809 C C . ILE A 1 108 ? 21.194 -11.372 -11.338 1.00 88.81 108 ILE A C 1
ATOM 811 O O . ILE A 1 108 ? 21.301 -12.505 -10.887 1.00 88.81 108 ILE A O 1
ATOM 815 N N . GLY A 1 109 ? 21.785 -10.320 -10.767 1.00 89.19 109 GLY A N 1
ATOM 816 C CA . GLY A 1 109 ? 22.622 -10.421 -9.573 1.00 89.19 109 GLY A CA 1
ATOM 817 C C . GLY A 1 109 ? 21.876 -11.036 -8.391 1.00 89.19 109 GLY A C 1
ATOM 818 O O . GLY A 1 109 ? 22.372 -11.975 -7.780 1.00 89.19 109 GLY A O 1
ATOM 819 N N . LEU A 1 110 ? 20.654 -10.578 -8.110 1.00 88.19 110 LEU A N 1
ATOM 820 C CA . LEU A 1 110 ? 19.811 -11.154 -7.060 1.00 88.19 110 LEU A CA 1
ATOM 821 C C . LEU A 1 110 ? 19.449 -12.615 -7.349 1.00 88.19 110 LEU A C 1
ATOM 823 O O . LEU A 1 110 ? 19.536 -13.445 -6.450 1.00 88.19 110 LEU A O 1
ATOM 827 N N . GLY A 1 111 ? 19.089 -12.947 -8.591 1.00 87.81 111 GLY A N 1
ATOM 828 C CA . GLY A 1 111 ? 18.785 -14.318 -8.998 1.00 87.81 111 GLY A CA 1
ATOM 829 C C . GLY A 1 111 ? 19.988 -15.253 -8.863 1.00 87.81 111 GLY A C 1
ATOM 830 O O . GLY A 1 111 ? 19.837 -16.369 -8.379 1.00 87.81 111 GLY A O 1
ATOM 831 N N . VAL A 1 112 ? 21.185 -14.783 -9.219 1.00 91.5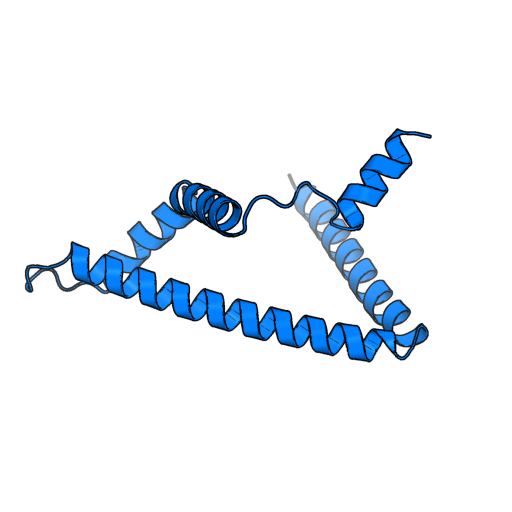6 112 VAL A N 1
ATOM 832 C CA . VAL A 1 112 ? 22.447 -15.516 -9.042 1.00 91.56 112 VAL A CA 1
ATOM 833 C C . VAL A 1 112 ? 22.756 -15.707 -7.562 1.00 91.56 112 VAL A C 1
ATOM 835 O O . VAL A 1 112 ? 23.060 -16.824 -7.159 1.00 91.56 112 VAL A O 1
ATOM 838 N N . THR A 1 113 ? 22.629 -14.659 -6.745 1.00 87.62 113 THR A N 1
ATOM 839 C CA . THR A 1 113 ? 22.844 -14.756 -5.298 1.00 87.62 113 THR A CA 1
ATOM 840 C C . THR A 1 113 ? 21.887 -15.763 -4.678 1.00 87.62 113 THR A C 1
ATOM 842 O O . THR A 1 113 ? 22.350 -16.659 -3.991 1.00 87.62 113 THR A O 1
ATOM 845 N N . VAL A 1 114 ? 20.585 -15.682 -4.972 1.00 88.50 114 VAL A N 1
ATOM 846 C CA . VAL A 1 114 ? 19.578 -16.630 -4.466 1.00 88.50 114 VAL A CA 1
ATOM 847 C C . VAL A 1 114 ? 19.825 -18.046 -4.981 1.00 88.50 114 VAL A C 1
ATOM 849 O O . VAL A 1 114 ? 19.655 -18.995 -4.230 1.00 88.50 114 VAL A O 1
ATOM 852 N N . ALA A 1 115 ? 20.251 -18.225 -6.231 1.00 88.25 115 ALA A N 1
ATOM 853 C CA . ALA A 1 115 ? 20.604 -19.543 -6.753 1.00 88.25 115 ALA A CA 1
ATOM 854 C C . ALA A 1 115 ? 21.876 -20.112 -6.103 1.00 88.25 115 ALA A C 1
ATOM 856 O O . ALA A 1 115 ? 22.014 -21.328 -6.011 1.00 88.25 115 ALA A O 1
ATOM 857 N N . ALA A 1 116 ? 22.797 -19.253 -5.663 1.00 87.00 116 ALA A N 1
ATOM 858 C CA . ALA A 1 116 ? 24.017 -19.650 -4.972 1.00 87.00 116 ALA A CA 1
ATOM 859 C C . ALA A 1 116 ? 23.770 -19.948 -3.484 1.00 87.00 116 ALA A C 1
ATOM 861 O O . ALA A 1 116 ? 24.2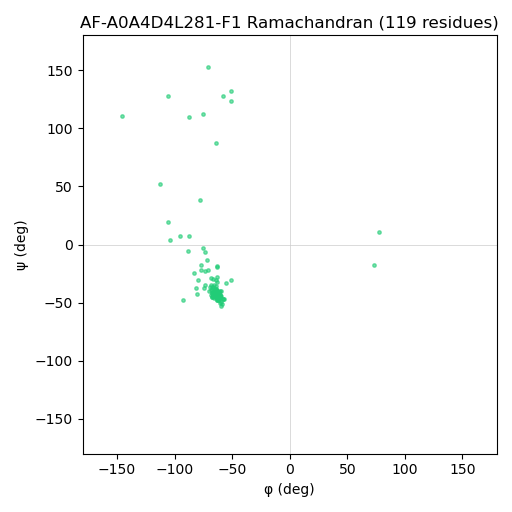70 -20.951 -2.985 1.00 87.00 116 ALA A O 1
ATOM 862 N N . THR A 1 117 ? 22.976 -19.134 -2.779 1.00 79.69 117 THR A N 1
ATOM 863 C CA . THR A 1 117 ? 22.616 -19.372 -1.368 1.00 79.69 117 THR A CA 1
ATOM 864 C C . THR A 1 117 ? 21.506 -20.400 -1.197 1.00 79.69 117 THR A C 1
ATOM 866 O O . THR A 1 117 ? 21.516 -21.135 -0.221 1.00 79.69 117 THR A O 1
ATOM 869 N N . GLY A 1 118 ? 20.583 -20.516 -2.150 1.00 61.31 118 GLY A N 1
ATOM 870 C CA . GLY A 1 118 ? 19.549 -21.556 -2.178 1.00 61.31 118 GLY A CA 1
ATOM 871 C C . GLY A 1 118 ? 20.066 -22.939 -2.588 1.00 61.31 118 GLY A C 1
ATOM 872 O O . GLY A 1 118 ? 19.293 -23.888 -2.599 1.00 61.31 118 GLY A O 1
ATOM 873 N N . ARG A 1 119 ? 21.355 -23.059 -2.939 1.00 53.41 119 ARG A N 1
ATOM 874 C CA . ARG A 1 119 ? 22.061 -24.325 -3.206 1.00 53.41 119 ARG A CA 1
ATOM 875 C C . ARG A 1 119 ? 23.015 -24.702 -2.061 1.00 53.41 119 ARG A C 1
ATOM 877 O O . ARG A 1 119 ? 23.962 -25.451 -2.285 1.00 53.41 119 ARG A O 1
ATOM 884 N N . ALA A 1 120 ? 22.801 -24.127 -0.875 1.00 49.06 120 ALA A N 1
ATOM 885 C CA . ALA A 1 120 ? 23.548 -24.432 0.344 1.00 49.06 120 ALA A CA 1
ATOM 886 C C . ALA A 1 120 ? 22.862 -25.483 1.242 1.00 49.06 120 ALA A C 1
ATOM 888 O O . ALA A 1 120 ? 23.383 -25.744 2.323 1.00 49.06 120 ALA A O 1
ATOM 889 N N . ASP A 1 121 ? 21.770 -26.099 0.774 1.00 41.94 121 ASP A N 1
ATOM 890 C CA . ASP A 1 121 ? 21.152 -27.290 1.374 1.00 41.94 121 ASP A CA 1
ATOM 891 C C . ASP A 1 121 ? 21.215 -28.479 0.400 1.00 41.94 121 ASP A C 1
ATOM 893 O O . ASP A 1 121 ? 20.763 -28.324 -0.764 1.00 41.94 121 ASP A O 1
#